Protein AF-A0A7S3HAN2-F1 (afdb_monomer_lite)

InterPro domains:
  IPR019489 Clp ATPase, C-terminal [PF10431] (2-47)

Radius of gyration: 26.81 Å; chains: 1; bounding box: 48×77×52 Å

Sequence (113 aa):
MTVTDAALDHAVKHCREPGVGARPLRRWLERHVVGALSAKVVTGELLGGRCACVDFDGQGLSVEVSGFPKTTDEDQDMESAPLQLVDSKARRITSSWTPRSECAHLPPKRLRM

Foldseek 3Di:
DAEDVQRVVVLCVVQDDPVPPCPSSVVVCCCAPVVVVVVCVVVVVDDPQWDWYWYDPPPGIDIDIHHDGDDDPDDDPDDDDPPPPPDDDDDPPPPPPDDPDDDDDDDDPDDDD

Secondary structure (DSSP, 8-state):
-EE-HHHHHHHHHHH--TTSTTHHHHHHHIIIIIHHHHHHHHTTSS-TT-EEEEEE-SSSEEEEEE---------------------------------------PPP-----

pLDDT: mean 73.24, std 17.98, range [38.03, 94.06]

Organism: NCBI:txid89044

Structure (mmCIF, N/CA/C/O backbone):
data_AF-A0A7S3HAN2-F1
#
_entry.id   AF-A0A7S3HAN2-F1
#
loop_
_atom_site.group_PDB
_atom_site.id
_atom_site.type_symbol
_atom_site.label_atom_id
_atom_site.label_alt_id
_atom_site.label_comp_id
_atom_site.label_asym_id
_atom_site.label_entity_id
_atom_site.label_seq_id
_atom_site.pdbx_PDB_ins_code
_atom_site.Cartn_x
_atom_site.Cartn_y
_atom_site.Cartn_z
_atom_site.occupancy
_atom_site.B_iso_or_equiv
_atom_site.auth_seq_id
_atom_site.auth_comp_id
_atom_site.auth_asym_id
_atom_site.auth_atom_id
_atom_site.pdbx_PDB_model_num
ATOM 1 N N . MET A 1 1 ? -1.268 -8.837 8.099 1.00 76.19 1 MET A N 1
ATOM 2 C CA . MET A 1 1 ? -1.790 -8.493 6.760 1.00 76.19 1 MET A CA 1
ATOM 3 C C . MET A 1 1 ? -1.288 -9.527 5.773 1.00 76.19 1 MET A C 1
ATOM 5 O O . MET A 1 1 ? -0.191 -10.037 5.978 1.00 76.19 1 MET A O 1
ATOM 9 N N . THR A 1 2 ? -2.061 -9.823 4.741 1.00 88.62 2 THR A N 1
ATOM 10 C CA . THR A 1 2 ? -1.675 -10.712 3.639 1.00 88.62 2 THR A CA 1
ATOM 11 C C . THR A 1 2 ? -1.613 -9.904 2.350 1.00 88.62 2 THR A C 1
ATOM 13 O O . THR A 1 2 ? -2.381 -8.962 2.175 1.00 88.62 2 THR A O 1
ATOM 16 N N . VAL A 1 3 ? -0.674 -10.231 1.468 1.00 89.94 3 VAL A N 1
ATOM 17 C CA . VAL A 1 3 ? -0.541 -9.602 0.148 1.00 89.94 3 VAL A CA 1
ATOM 18 C C . VAL A 1 3 ? -0.518 -10.729 -0.870 1.00 89.94 3 VAL A C 1
ATOM 20 O O . VAL A 1 3 ? 0.193 -11.710 -0.655 1.00 89.94 3 VAL A O 1
ATOM 23 N N . THR A 1 4 ? -1.309 -10.618 -1.931 1.00 94.06 4 THR A N 1
ATOM 24 C CA . THR A 1 4 ? -1.330 -11.622 -2.998 1.00 94.06 4 THR A CA 1
ATOM 25 C C . THR A 1 4 ? -0.120 -11.478 -3.917 1.00 94.06 4 THR A C 1
ATOM 27 O O . THR A 1 4 ? 0.433 -10.387 -4.097 1.00 94.06 4 THR A O 1
ATOM 30 N N . ASP A 1 5 ? 0.273 -12.579 -4.557 1.00 92.19 5 ASP A N 1
ATOM 31 C CA . ASP A 1 5 ? 1.373 -12.567 -5.526 1.00 92.19 5 ASP A CA 1
ATOM 32 C C . ASP A 1 5 ? 1.068 -11.649 -6.718 1.00 92.19 5 ASP A C 1
ATOM 34 O O . ASP A 1 5 ? 1.962 -10.970 -7.218 1.00 92.19 5 ASP A O 1
ATOM 38 N N . ALA A 1 6 ? -0.204 -11.538 -7.120 1.00 91.06 6 ALA A N 1
ATOM 39 C CA . ALA A 1 6 ? -0.642 -10.615 -8.167 1.00 91.06 6 ALA A CA 1
ATOM 40 C C . ALA A 1 6 ? -0.342 -9.148 -7.811 1.00 91.06 6 ALA A C 1
ATOM 42 O O . ALA A 1 6 ? 0.151 -8.386 -8.651 1.00 91.06 6 ALA A O 1
ATOM 43 N N . ALA A 1 7 ? -0.579 -8.757 -6.555 1.00 90.25 7 ALA A N 1
ATOM 44 C CA . ALA A 1 7 ? -0.260 -7.421 -6.068 1.00 90.25 7 ALA A CA 1
ATOM 45 C C . ALA A 1 7 ? 1.256 -7.172 -5.997 1.00 90.25 7 ALA A C 1
ATOM 47 O O . ALA A 1 7 ? 1.716 -6.084 -6.366 1.00 90.25 7 ALA A O 1
ATOM 48 N N . LEU A 1 8 ? 2.043 -8.173 -5.583 1.00 88.69 8 LEU A N 1
ATOM 49 C CA . LEU A 1 8 ? 3.508 -8.097 -5.610 1.00 88.69 8 LEU A CA 1
ATOM 50 C C . LEU A 1 8 ? 4.044 -7.925 -7.034 1.00 88.69 8 LEU A C 1
ATOM 52 O O . LEU A 1 8 ? 4.838 -7.016 -7.290 1.00 88.69 8 LEU A O 1
ATOM 56 N N . ASP A 1 9 ? 3.589 -8.755 -7.967 1.00 90.62 9 ASP A N 1
ATOM 57 C CA . ASP A 1 9 ? 4.006 -8.711 -9.366 1.00 90.62 9 ASP A CA 1
ATOM 58 C C . ASP A 1 9 ? 3.683 -7.365 -10.007 1.00 90.62 9 ASP A C 1
ATOM 60 O O . ASP A 1 9 ? 4.507 -6.803 -10.735 1.00 90.62 9 ASP A O 1
ATOM 64 N N . HIS A 1 10 ? 2.500 -6.820 -9.722 1.00 89.44 10 HIS A N 1
ATOM 65 C CA . HIS A 1 10 ? 2.125 -5.494 -10.189 1.00 89.44 10 HIS A CA 1
ATOM 66 C C . HIS A 1 10 ? 3.073 -4.417 -9.639 1.00 89.44 10 HIS A C 1
ATOM 68 O O . HIS A 1 10 ? 3.583 -3.596 -10.406 1.00 89.44 10 HIS A O 1
ATOM 74 N N . ALA A 1 11 ? 3.380 -4.448 -8.338 1.00 88.25 11 ALA A N 1
ATOM 75 C CA . ALA A 1 11 ? 4.294 -3.492 -7.715 1.00 88.25 11 ALA A CA 1
ATOM 76 C C . ALA A 1 11 ? 5.700 -3.545 -8.340 1.00 88.25 11 ALA A C 1
ATOM 78 O O . ALA A 1 11 ? 6.293 -2.506 -8.647 1.00 88.25 11 ALA A O 1
ATOM 79 N N . VAL A 1 12 ? 6.223 -4.752 -8.579 1.00 89.12 12 VAL A N 1
ATOM 80 C CA . VAL A 1 12 ? 7.539 -4.953 -9.201 1.00 89.12 12 VAL A CA 1
ATOM 81 C C . VAL A 1 12 ? 7.541 -4.469 -10.650 1.00 89.12 12 VAL A C 1
ATOM 83 O O . VAL A 1 12 ? 8.461 -3.749 -11.038 1.00 89.12 12 VAL A O 1
ATOM 86 N N . LYS A 1 13 ? 6.515 -4.801 -11.442 1.00 87.75 13 LYS A N 1
ATOM 87 C CA . LYS A 1 13 ? 6.396 -4.359 -12.844 1.00 87.75 13 LYS A CA 1
ATOM 88 C C . LYS A 1 13 ? 6.365 -2.836 -12.967 1.00 87.75 13 LYS A C 1
ATOM 90 O O . LYS A 1 13 ? 6.985 -2.296 -13.876 1.00 87.75 13 LYS A O 1
ATOM 95 N N . HIS A 1 14 ? 5.685 -2.148 -12.051 1.00 84.06 14 HIS A N 1
ATOM 96 C CA . HIS A 1 14 ? 5.512 -0.696 -12.123 1.00 84.06 14 HIS A CA 1
ATOM 97 C C . HIS A 1 14 ? 6.726 0.101 -11.616 1.00 84.06 14 HIS A C 1
ATOM 99 O O . HIS A 1 14 ? 6.923 1.244 -12.021 1.00 84.06 14 HIS A O 1
ATOM 105 N N . CYS A 1 15 ? 7.528 -0.469 -10.708 1.00 85.88 15 CYS A N 1
ATOM 106 C CA . CYS A 1 15 ? 8.552 0.282 -9.966 1.00 85.88 15 CYS A CA 1
ATOM 107 C C . CYS A 1 15 ? 9.999 -0.142 -10.239 1.00 85.88 15 CYS A C 1
ATOM 109 O O . CYS A 1 15 ? 10.922 0.462 -9.684 1.00 85.88 15 CYS A O 1
ATOM 111 N N . ARG A 1 16 ? 10.231 -1.193 -11.032 1.00 82.50 16 ARG A N 1
ATOM 112 C CA . ARG A 1 16 ? 11.581 -1.700 -11.294 1.00 82.50 16 ARG A CA 1
ATOM 113 C C . ARG A 1 16 ? 12.270 -0.872 -12.377 1.00 82.50 16 ARG A C 1
ATOM 115 O O . ARG A 1 16 ? 12.129 -1.154 -13.561 1.00 82.50 16 ARG A O 1
ATOM 122 N N . GLU A 1 17 ? 13.087 0.093 -11.958 1.00 82.44 17 GLU A N 1
ATOM 123 C CA . GLU A 1 17 ? 14.036 0.765 -12.851 1.00 82.44 17 GLU A CA 1
ATOM 124 C C . GLU A 1 17 ? 15.461 0.207 -12.698 1.00 82.44 17 GLU A C 1
ATOM 126 O O . GLU A 1 17 ? 15.969 0.107 -11.576 1.00 82.44 17 GLU A O 1
ATOM 131 N N . PRO A 1 18 ? 16.156 -0.111 -13.808 1.00 80.12 18 PRO A N 1
ATOM 132 C CA . PRO A 1 18 ? 17.475 -0.747 -13.773 1.00 80.12 18 PRO A CA 1
ATOM 133 C C . PRO A 1 18 ? 18.570 0.135 -13.154 1.00 80.12 18 PRO A C 1
ATOM 135 O O . PRO A 1 18 ? 19.536 -0.391 -12.609 1.00 80.12 18 PRO A O 1
ATOM 138 N N . GLY A 1 19 ? 18.422 1.463 -13.194 1.00 83.25 19 GLY A N 1
ATOM 139 C CA . GLY A 1 19 ? 19.399 2.404 -12.634 1.00 83.25 19 GLY A CA 1
ATOM 140 C C . GLY A 1 19 ? 19.148 2.805 -11.178 1.00 83.25 19 GLY A C 1
ATOM 141 O O . GLY A 1 19 ? 20.045 3.340 -10.531 1.00 83.25 19 GLY A O 1
ATOM 142 N N . VAL A 1 20 ? 17.944 2.561 -10.645 1.00 77.38 20 VAL A N 1
ATOM 143 C CA . VAL A 1 20 ? 17.486 3.171 -9.382 1.00 77.38 20 VAL A CA 1
ATOM 144 C C . VAL A 1 20 ? 17.075 2.140 -8.327 1.00 77.38 20 VA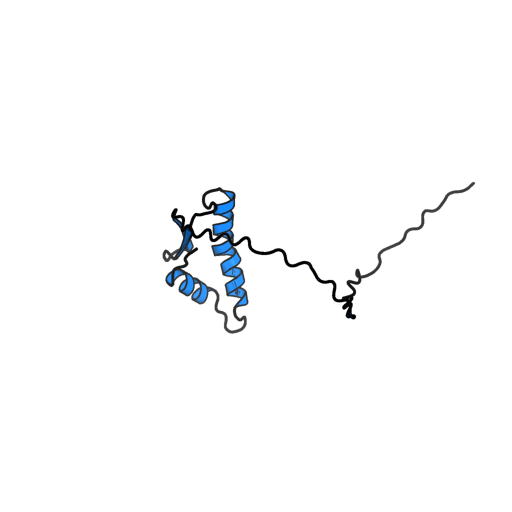L A C 1
ATOM 146 O O . VAL A 1 20 ? 16.340 2.465 -7.403 1.00 77.38 20 VAL A O 1
ATOM 149 N N . GLY A 1 21 ? 17.577 0.905 -8.396 1.00 84.56 21 GLY A N 1
ATOM 150 C CA . GLY A 1 21 ? 17.391 -0.122 -7.358 1.00 84.56 21 GLY A CA 1
ATOM 151 C C . GLY A 1 21 ? 15.951 -0.248 -6.821 1.00 84.56 21 GL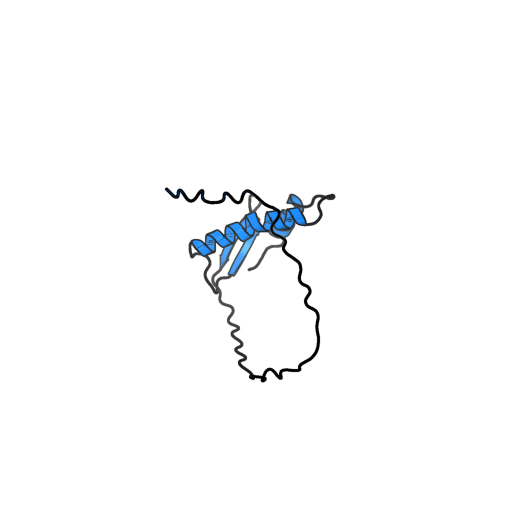Y A C 1
ATOM 152 O O . GLY A 1 21 ? 14.975 -0.043 -7.534 1.00 84.56 21 GLY A O 1
ATOM 153 N N . ALA A 1 22 ? 15.801 -0.570 -5.532 1.00 87.62 22 ALA A N 1
ATOM 154 C CA . ALA A 1 22 ? 14.488 -0.761 -4.897 1.00 87.62 22 ALA A CA 1
ATOM 155 C C . ALA A 1 22 ? 13.882 0.518 -4.276 1.00 87.62 22 ALA A C 1
ATOM 157 O O . ALA A 1 22 ? 12.829 0.460 -3.636 1.00 87.62 22 ALA A O 1
ATOM 158 N N . ARG A 1 23 ? 14.523 1.689 -4.422 1.00 90.38 23 ARG A N 1
ATOM 159 C CA . ARG A 1 23 ? 14.016 2.934 -3.808 1.00 90.38 23 ARG A CA 1
ATOM 160 C C . ARG A 1 23 ? 12.633 3.339 -4.340 1.00 90.38 23 ARG A C 1
ATOM 162 O O . ARG A 1 23 ? 11.786 3.685 -3.511 1.00 90.38 23 ARG A O 1
ATOM 169 N N . PRO A 1 24 ? 12.364 3.279 -5.662 1.00 90.81 24 PRO A N 1
ATOM 170 C CA . PRO A 1 24 ? 11.034 3.563 -6.193 1.00 90.81 24 PRO A CA 1
ATOM 171 C C . PRO A 1 24 ? 9.972 2.605 -5.645 1.00 90.81 24 PRO A C 1
ATOM 173 O O . PRO A 1 24 ? 8.899 3.059 -5.256 1.00 90.81 24 PRO A O 1
ATOM 176 N N . LEU A 1 25 ? 10.305 1.314 -5.517 1.00 90.44 25 LEU A N 1
ATOM 177 C CA . LEU A 1 25 ? 9.403 0.289 -4.985 1.00 90.44 25 LEU A CA 1
ATOM 178 C C . LEU A 1 25 ? 8.945 0.621 -3.561 1.00 90.44 25 LEU A C 1
ATOM 180 O O . LEU A 1 25 ? 7.747 0.631 -3.284 1.00 90.44 25 LEU A O 1
ATOM 184 N N . ARG A 1 26 ? 9.886 0.969 -2.674 1.00 89.62 26 ARG A N 1
ATOM 185 C CA . ARG A 1 26 ? 9.557 1.377 -1.302 1.00 89.62 26 ARG A CA 1
ATOM 186 C C . ARG A 1 26 ? 8.611 2.580 -1.285 1.00 89.62 26 ARG A C 1
ATOM 188 O O . ARG A 1 26 ? 7.592 2.550 -0.604 1.00 89.62 26 ARG A O 1
ATOM 195 N N . ARG A 1 27 ? 8.929 3.625 -2.056 1.00 92.06 27 ARG A N 1
ATOM 196 C CA . ARG A 1 27 ? 8.126 4.858 -2.107 1.00 92.06 27 ARG A CA 1
ATOM 197 C C . ARG A 1 27 ? 6.720 4.603 -2.649 1.00 92.06 27 ARG A C 1
ATOM 199 O O . ARG A 1 27 ? 5.763 5.231 -2.207 1.00 92.06 27 ARG A O 1
ATOM 206 N N . TRP A 1 28 ? 6.593 3.704 -3.619 1.00 91.81 28 TRP A N 1
ATOM 207 C CA . TRP A 1 28 ? 5.302 3.326 -4.177 1.00 91.81 28 TRP A CA 1
ATOM 208 C C . TRP A 1 28 ? 4.453 2.559 -3.162 1.00 91.81 28 TRP A C 1
ATOM 210 O O . TRP A 1 28 ? 3.284 2.905 -2.989 1.00 91.81 28 TRP A O 1
ATOM 220 N N . LEU A 1 29 ? 5.052 1.602 -2.445 1.00 90.50 29 LEU A N 1
ATOM 221 C CA . LEU A 1 29 ? 4.384 0.828 -1.398 1.00 90.50 29 LEU A CA 1
ATOM 222 C C . LEU A 1 29 ? 3.896 1.725 -0.250 1.00 90.50 29 LEU A C 1
ATOM 224 O O . LEU A 1 29 ? 2.753 1.604 0.186 1.00 90.50 29 LEU A O 1
ATOM 228 N N . GLU A 1 30 ? 4.733 2.663 0.200 1.00 92.06 30 GLU A N 1
ATOM 229 C CA . GLU A 1 30 ? 4.375 3.639 1.237 1.00 92.06 30 GLU A CA 1
ATOM 230 C C . GLU A 1 30 ? 3.153 4.481 0.831 1.00 92.06 30 GLU A C 1
ATOM 232 O O . GLU A 1 30 ? 2.251 4.711 1.632 1.00 92.06 30 GLU A O 1
ATOM 237 N N . ARG A 1 31 ? 3.071 4.914 -0.430 1.00 92.19 31 ARG A N 1
ATOM 238 C CA . ARG A 1 31 ? 1.938 5.730 -0.891 1.00 92.19 31 ARG A CA 1
ATOM 239 C C . ARG A 1 31 ? 0.661 4.926 -1.105 1.00 92.19 31 ARG A C 1
ATOM 241 O O . ARG A 1 31 ? -0.396 5.362 -0.666 1.00 92.19 31 ARG A O 1
ATOM 248 N N . HIS A 1 32 ? 0.749 3.799 -1.806 1.00 90.12 32 HIS A N 1
ATOM 249 C CA . HIS A 1 32 ? -0.442 3.085 -2.269 1.00 90.12 32 HIS A CA 1
ATOM 250 C C . HIS A 1 32 ? -0.957 2.093 -1.234 1.00 90.12 32 HIS A C 1
ATOM 252 O O . HIS A 1 32 ? -2.158 2.025 -1.008 1.00 90.12 32 HIS A O 1
ATOM 258 N N . VAL A 1 33 ? -0.065 1.351 -0.576 1.00 90.19 33 VAL A N 1
ATOM 259 C CA . VAL A 1 33 ? -0.468 0.324 0.390 1.00 90.19 33 VAL A CA 1
ATOM 260 C C . VAL A 1 33 ? -0.557 0.921 1.787 1.00 90.19 33 VAL A C 1
ATOM 262 O O . VAL A 1 33 ? -1.622 0.891 2.401 1.00 90.19 33 VAL A O 1
ATOM 265 N N . VAL A 1 34 ? 0.525 1.528 2.283 1.00 91.94 34 VAL A N 1
ATOM 266 C CA . VAL A 1 34 ? 0.530 2.100 3.642 1.00 91.94 34 VAL A CA 1
ATOM 267 C C . VAL A 1 34 ? -0.429 3.288 3.736 1.00 91.94 34 VAL A C 1
ATOM 269 O O . VAL A 1 34 ? -1.157 3.395 4.720 1.00 91.94 34 VAL A O 1
ATOM 272 N N . GLY A 1 35 ? -0.502 4.137 2.707 1.00 93.31 35 GLY A N 1
ATOM 273 C CA . GLY A 1 35 ? -1.487 5.220 2.634 1.00 93.31 35 GLY A CA 1
ATOM 274 C C . GLY A 1 35 ? -2.937 4.727 2.706 1.00 93.31 35 GLY A C 1
ATOM 275 O O . GLY A 1 35 ? -3.702 5.217 3.539 1.00 93.31 35 GLY A O 1
ATOM 276 N N . ALA A 1 36 ? -3.305 3.716 1.908 1.00 90.56 36 ALA A N 1
ATOM 277 C CA . ALA A 1 36 ? -4.655 3.146 1.929 1.00 90.56 36 ALA A CA 1
ATOM 278 C C . ALA A 1 36 ? -4.994 2.507 3.284 1.00 90.56 36 ALA A C 1
ATOM 280 O O . ALA A 1 36 ? -6.069 2.742 3.833 1.00 90.56 36 ALA A O 1
ATOM 281 N N . LEU A 1 37 ? -4.059 1.751 3.866 1.00 90.88 37 LEU A N 1
ATOM 282 C CA . LEU A 1 37 ? -4.232 1.166 5.197 1.00 90.88 37 LEU A CA 1
ATOM 283 C C . LEU A 1 37 ? -4.369 2.243 6.278 1.00 90.88 37 LEU A C 1
ATOM 285 O O . LEU A 1 37 ? -5.226 2.124 7.148 1.00 90.88 37 LEU A O 1
ATOM 289 N N . SER A 1 38 ? -3.580 3.316 6.204 1.00 92.38 38 SER A N 1
ATOM 290 C CA . SER A 1 38 ? -3.635 4.409 7.181 1.00 92.38 38 SER A CA 1
ATOM 291 C C . SER A 1 38 ? -4.995 5.102 7.161 1.00 92.38 38 SER A C 1
ATOM 293 O O . SER A 1 38 ? -5.567 5.356 8.218 1.00 92.38 38 SER A O 1
ATOM 295 N N . ALA A 1 39 ? -5.560 5.338 5.973 1.00 91.19 39 ALA A N 1
ATOM 296 C CA . ALA A 1 39 ? -6.912 5.875 5.842 1.00 91.19 39 ALA A CA 1
ATOM 297 C C . ALA A 1 39 ? -7.966 4.951 6.486 1.00 91.19 39 ALA A C 1
ATOM 299 O O . ALA A 1 39 ? -8.856 5.429 7.190 1.00 91.19 39 ALA A O 1
ATOM 300 N N . LYS A 1 40 ? -7.837 3.627 6.319 1.00 89.38 40 LYS A N 1
ATOM 301 C CA . LYS A 1 40 ? -8.730 2.634 6.948 1.00 89.38 40 LYS A CA 1
ATOM 302 C C . LYS A 1 40 ? -8.601 2.566 8.470 1.00 89.38 40 LYS A C 1
ATOM 304 O O . LYS A 1 40 ? -9.582 2.305 9.160 1.00 89.38 40 LYS A O 1
ATOM 309 N N . VAL A 1 41 ? -7.410 2.819 9.007 1.00 90.44 41 VAL A N 1
ATOM 310 C CA . VAL A 1 41 ? -7.206 2.931 10.460 1.00 90.44 41 VAL A CA 1
ATOM 311 C C . VAL A 1 41 ? -7.869 4.199 10.996 1.00 90.44 41 VAL A C 1
ATOM 313 O O . VAL A 1 41 ? -8.601 4.136 11.977 1.00 90.44 41 VAL A O 1
ATOM 316 N N . VAL A 1 42 ? -7.664 5.342 10.334 1.00 91.56 42 VAL A N 1
ATOM 317 C CA . VAL A 1 42 ? -8.231 6.634 10.764 1.00 91.56 42 VAL A CA 1
ATOM 318 C C . VAL A 1 42 ? -9.761 6.633 10.712 1.00 91.56 42 VAL A C 1
ATOM 320 O O . VAL A 1 42 ? -10.406 7.210 11.581 1.00 91.56 42 VAL A O 1
ATOM 323 N N . THR A 1 43 ? -10.348 5.962 9.722 1.00 90.94 43 THR A N 1
ATOM 324 C CA . THR A 1 43 ? -11.808 5.798 9.594 1.00 90.94 43 THR A CA 1
ATOM 325 C C . THR A 1 43 ? -12.396 4.766 10.562 1.00 90.94 43 THR A C 1
ATOM 327 O O . THR A 1 43 ? -13.610 4.721 10.732 1.00 90.94 43 THR A O 1
ATOM 330 N N . GLY A 1 44 ? -11.562 3.949 11.215 1.00 87.06 44 GLY A N 1
ATOM 331 C CA . GLY A 1 44 ? -11.999 2.895 12.134 1.00 87.06 44 GLY A CA 1
ATOM 332 C C . GLY A 1 44 ? -12.450 1.597 11.455 1.00 87.06 44 GLY A C 1
ATOM 333 O O . GLY A 1 44 ? -12.934 0.690 12.131 1.00 87.06 44 GLY A O 1
ATOM 334 N N . GLU A 1 45 ? -12.279 1.458 10.137 1.00 84.38 45 GLU A N 1
ATOM 335 C CA . GLU A 1 45 ? -12.538 0.200 9.423 1.00 84.38 45 GLU A CA 1
ATOM 336 C C . GLU A 1 45 ? -11.518 -0.887 9.797 1.00 84.38 45 GLU A C 1
ATOM 338 O O . GLU A 1 45 ? -11.863 -2.067 9.941 1.00 84.38 45 GLU A O 1
ATOM 343 N N . LEU A 1 46 ? -10.257 -0.482 9.972 1.00 86.00 46 LEU A N 1
ATOM 344 C CA . LEU A 1 46 ? -9.146 -1.350 10.344 1.00 86.00 46 LEU A CA 1
ATOM 345 C C . LEU A 1 46 ? -8.749 -1.096 11.802 1.00 86.00 46 LEU A C 1
ATOM 347 O O . LEU A 1 46 ? -7.980 -0.190 12.111 1.00 86.00 46 LEU A O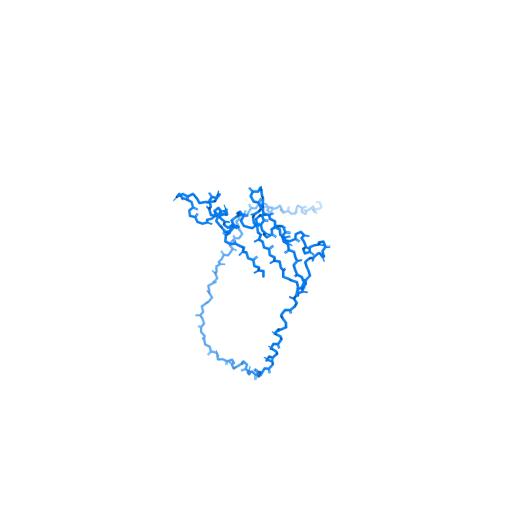 1
ATOM 351 N N . LEU A 1 47 ? -9.294 -1.922 12.694 1.00 84.12 47 LEU A N 1
ATOM 352 C CA . LEU A 1 47 ? -9.028 -1.910 14.133 1.00 84.12 47 LEU A CA 1
ATOM 353 C C . LEU A 1 47 ? -8.056 -3.033 14.522 1.00 84.12 47 LEU A C 1
ATOM 355 O O . LEU A 1 47 ? -7.855 -3.988 13.765 1.00 84.12 47 LEU A O 1
ATOM 359 N N . GLY A 1 48 ? -7.484 -2.934 15.724 1.00 82.50 48 GLY A N 1
ATOM 360 C CA . GLY A 1 48 ? -6.662 -3.997 16.305 1.00 82.50 48 GLY A CA 1
ATOM 361 C C . GLY A 1 48 ? -7.390 -5.346 16.276 1.00 82.50 48 GLY A C 1
ATOM 362 O O . GLY A 1 48 ? -8.574 -5.425 16.596 1.00 82.50 48 GLY A O 1
ATOM 363 N N . GLY A 1 49 ? -6.698 -6.394 15.828 1.00 81.38 49 GLY A N 1
ATOM 364 C CA . GLY A 1 49 ? -7.261 -7.742 15.682 1.00 81.38 49 GLY A CA 1
ATOM 365 C C . GLY A 1 49 ? -7.926 -8.044 14.331 1.00 81.38 49 GLY A C 1
ATOM 366 O O . GLY A 1 49 ? -8.323 -9.184 14.101 1.00 81.38 49 GLY A O 1
ATOM 367 N N . ARG A 1 50 ? -8.026 -7.074 13.410 1.00 83.31 50 ARG A N 1
ATOM 368 C CA . ARG A 1 50 ? -8.491 -7.313 12.030 1.00 83.31 50 ARG A CA 1
ATOM 369 C C . ARG A 1 50 ? -7.324 -7.563 11.077 1.00 83.31 50 ARG A C 1
ATOM 371 O O . ARG A 1 50 ? -6.252 -6.972 11.208 1.00 83.31 50 ARG A O 1
ATOM 378 N N . CYS A 1 51 ? -7.544 -8.414 10.078 1.00 86.06 51 CYS A N 1
ATOM 379 C CA . CYS A 1 51 ? -6.549 -8.743 9.064 1.00 86.06 51 CYS A CA 1
ATOM 380 C C . CYS A 1 51 ? -6.892 -8.067 7.733 1.00 86.06 51 CYS A C 1
ATOM 382 O O . CYS A 1 51 ? -7.912 -8.369 7.120 1.00 86.06 51 CYS A O 1
ATOM 384 N N . ALA A 1 52 ? -6.015 -7.185 7.254 1.00 88.88 52 ALA A N 1
ATOM 385 C CA . ALA A 1 52 ? -6.110 -6.645 5.899 1.00 88.88 52 ALA A CA 1
ATOM 386 C C . ALA A 1 52 ? -5.468 -7.599 4.875 1.00 88.88 52 ALA A C 1
ATOM 388 O O . ALA A 1 52 ? -4.350 -8.076 5.105 1.00 88.88 52 ALA A O 1
ATOM 389 N N . CYS A 1 53 ? -6.161 -7.837 3.764 1.00 90.06 53 CYS A N 1
ATOM 390 C CA . CYS A 1 53 ? -5.666 -8.490 2.561 1.00 90.06 53 CYS A CA 1
ATOM 391 C C . CYS A 1 53 ? -5.511 -7.439 1.457 1.00 90.06 53 CYS A C 1
ATOM 393 O O . CYS A 1 53 ? -6.416 -6.637 1.233 1.00 90.06 53 CYS A O 1
ATOM 395 N N . VAL A 1 54 ? -4.353 -7.415 0.806 1.00 91.69 54 VAL A N 1
ATOM 396 C CA . VAL A 1 54 ? -4.061 -6.512 -0.307 1.00 91.69 54 VAL A CA 1
ATOM 397 C C . VAL A 1 54 ? -3.988 -7.339 -1.581 1.00 91.69 54 VAL A C 1
ATOM 399 O O . VAL A 1 54 ? -3.132 -8.221 -1.682 1.00 91.69 54 VAL A O 1
ATOM 402 N N . ASP A 1 55 ? -4.864 -7.032 -2.534 1.00 92.81 55 ASP A N 1
ATOM 403 C CA . ASP A 1 55 ? -4.942 -7.704 -3.829 1.00 92.81 55 ASP A CA 1
ATOM 404 C C . ASP A 1 55 ? -4.903 -6.701 -4.992 1.00 92.81 55 ASP A C 1
ATOM 406 O O . ASP A 1 55 ? -4.959 -5.481 -4.801 1.00 92.81 55 ASP A O 1
ATOM 410 N N . PHE A 1 56 ? -4.749 -7.213 -6.208 1.00 91.50 56 PHE A N 1
ATOM 411 C CA . PHE A 1 56 ? -4.728 -6.434 -7.433 1.00 91.50 56 PHE A CA 1
ATOM 412 C C . PHE A 1 56 ? -5.815 -6.909 -8.399 1.00 91.50 56 PHE A C 1
ATOM 414 O O . PHE A 1 56 ? -5.659 -7.920 -9.079 1.00 91.50 56 PHE A O 1
ATOM 421 N N . ASP A 1 57 ? -6.867 -6.100 -8.539 1.00 85.38 57 ASP A N 1
ATOM 422 C CA . ASP A 1 57 ? -8.043 -6.397 -9.372 1.00 85.38 57 ASP A CA 1
ATOM 423 C C . ASP A 1 57 ? -7.833 -6.040 -10.860 1.00 85.38 57 ASP A C 1
ATOM 425 O O . ASP A 1 57 ? -8.777 -5.775 -11.603 1.00 85.38 57 ASP A O 1
ATOM 429 N N . GLY A 1 58 ? -6.584 -5.938 -11.325 1.00 78.38 58 GLY A N 1
ATOM 430 C CA . GLY A 1 58 ? -6.254 -5.589 -12.715 1.00 78.38 58 GLY A CA 1
ATOM 431 C C . GLY A 1 58 ? -6.300 -4.090 -13.038 1.00 78.38 58 GLY A C 1
ATOM 432 O O . GLY A 1 58 ? -5.551 -3.632 -13.900 1.00 78.38 58 GLY A O 1
ATOM 433 N N . GLN A 1 59 ? -7.127 -3.313 -12.334 1.00 78.44 59 GLN A N 1
ATOM 434 C CA . GLN A 1 59 ? -7.257 -1.861 -12.528 1.00 78.44 59 GLN A CA 1
ATOM 435 C C . GLN A 1 59 ? -6.589 -1.041 -11.410 1.00 78.44 59 GLN A C 1
ATOM 437 O O . GLN A 1 59 ? -6.181 0.100 -11.629 1.00 78.44 59 GLN A O 1
ATOM 442 N N . GLY A 1 60 ? -6.448 -1.616 -10.215 1.00 82.94 60 GLY A N 1
ATOM 443 C CA . GLY A 1 60 ? -5.880 -0.945 -9.051 1.00 82.94 60 GLY A CA 1
ATOM 444 C C . GLY A 1 60 ? -5.648 -1.899 -7.882 1.00 82.94 60 GLY A C 1
ATOM 445 O O . GLY A 1 60 ? -6.040 -3.063 -7.925 1.00 82.94 60 GLY A O 1
ATOM 446 N N . LEU A 1 61 ? -4.978 -1.393 -6.845 1.00 87.75 61 LEU A N 1
ATOM 447 C CA . LEU A 1 61 ? -4.822 -2.097 -5.573 1.00 87.75 61 LEU A CA 1
ATOM 448 C C . LEU A 1 61 ? -6.132 -2.036 -4.788 1.00 87.75 61 LEU A C 1
ATOM 450 O O . LEU A 1 61 ? -6.611 -0.942 -4.482 1.00 87.75 61 LEU A O 1
ATOM 454 N N . SER A 1 62 ? -6.653 -3.199 -4.420 1.00 89.69 62 SER A N 1
ATOM 455 C CA . SER A 1 62 ? -7.792 -3.335 -3.521 1.00 89.69 62 SER A CA 1
ATOM 456 C C . SER A 1 62 ? -7.316 -3.787 -2.144 1.00 89.69 62 SER A C 1
ATOM 458 O O . SER A 1 62 ? -6.382 -4.581 -2.012 1.00 89.69 62 SER A O 1
ATOM 460 N N . VAL A 1 63 ? -7.920 -3.226 -1.098 1.00 89.50 63 VAL A N 1
ATOM 461 C CA . VAL A 1 63 ? -7.599 -3.563 0.292 1.00 89.50 63 VAL A CA 1
ATOM 462 C C .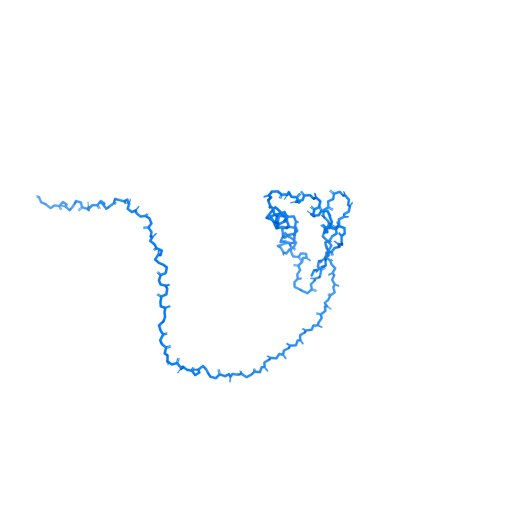 VAL A 1 63 ? -8.869 -4.025 0.975 1.00 89.50 63 VAL A C 1
ATOM 464 O O . VAL A 1 63 ? -9.724 -3.212 1.336 1.00 89.50 63 VAL A O 1
ATOM 467 N N . GLU A 1 64 ? -8.967 -5.322 1.211 1.00 89.19 64 GLU A N 1
ATOM 468 C CA . GLU A 1 64 ? -10.087 -5.926 1.916 1.00 89.19 64 GLU A CA 1
ATOM 469 C C . GLU A 1 64 ? -9.730 -6.152 3.379 1.00 89.19 64 GLU A C 1
ATOM 471 O O . GLU A 1 64 ? -8.638 -6.607 3.716 1.00 89.19 64 GLU A O 1
ATOM 476 N N . VAL A 1 65 ? -10.648 -5.818 4.282 1.00 87.88 65 VAL A N 1
ATOM 477 C CA . VAL A 1 65 ? -10.459 -6.052 5.714 1.00 87.88 65 VAL A CA 1
ATOM 478 C C . VAL A 1 65 ? -11.309 -7.249 6.105 1.00 87.88 65 VAL A C 1
ATOM 480 O O . VAL A 1 65 ? -12.533 -7.172 6.121 1.00 87.88 65 VAL A O 1
ATOM 483 N N . SER A 1 66 ? -10.649 -8.354 6.436 1.00 82.06 66 SER A N 1
ATOM 484 C CA . SER A 1 66 ? -11.284 -9.556 6.969 1.00 82.06 66 SER A CA 1
ATOM 485 C C . SER A 1 66 ? -11.185 -9.560 8.495 1.00 82.06 66 SER A C 1
ATOM 487 O O . SER A 1 66 ? -10.142 -9.260 9.088 1.00 82.06 66 SER A O 1
ATOM 489 N N . GLY A 1 67 ? -12.298 -9.852 9.161 1.00 66.31 67 GLY A N 1
ATOM 490 C CA . GLY A 1 67 ? -12.348 -9.942 10.614 1.00 66.31 67 GLY A CA 1
ATOM 491 C C . GLY A 1 67 ? -12.135 -11.376 11.062 1.00 66.31 67 GLY A C 1
ATOM 492 O O . GLY A 1 67 ? -13.115 -12.098 11.151 1.00 66.31 67 GLY A O 1
ATOM 493 N N . PHE A 1 68 ? -10.901 -11.775 11.377 1.00 56.03 68 PHE A N 1
ATOM 494 C CA . PHE A 1 68 ? -10.668 -12.972 12.189 1.00 56.03 68 PHE A CA 1
ATOM 495 C C . PHE A 1 68 ? -9.473 -12.773 13.130 1.00 56.03 68 PHE A C 1
ATOM 497 O O . PHE A 1 68 ? -8.350 -12.575 12.650 1.00 56.03 68 PHE A O 1
ATOM 504 N N . PRO A 1 69 ? -9.695 -12.828 14.456 1.00 53.91 69 PRO A N 1
ATOM 505 C CA . PRO A 1 69 ? -8.621 -12.801 15.431 1.00 53.91 69 PRO A CA 1
ATOM 506 C C . PRO A 1 69 ? -7.885 -14.144 15.403 1.00 53.91 69 PRO A C 1
ATOM 508 O O . PRO A 1 69 ? -8.487 -15.196 15.609 1.00 53.91 69 PRO A O 1
ATOM 511 N N . LYS A 1 70 ? -6.569 -14.122 15.182 1.00 47.12 70 LYS A N 1
ATOM 512 C CA . LYS A 1 70 ? -5.702 -15.190 15.686 1.00 47.12 70 LYS A CA 1
ATOM 513 C C . LYS A 1 70 ? -5.207 -14.739 17.050 1.00 47.12 70 LYS A C 1
ATOM 515 O O . LYS A 1 70 ? -4.287 -13.936 17.141 1.00 47.12 70 LYS A O 1
ATOM 520 N N . THR A 1 71 ? -5.876 -15.219 18.088 1.00 50.69 71 THR A N 1
ATOM 521 C CA . THR A 1 71 ? -5.359 -15.249 19.454 1.00 50.69 71 THR A CA 1
ATOM 522 C C . THR A 1 71 ? -4.042 -16.017 19.456 1.00 50.69 71 THR A C 1
ATOM 524 O O . THR A 1 71 ? -4.013 -17.212 19.155 1.00 50.69 71 THR A O 1
ATOM 527 N N . THR A 1 72 ? -2.950 -15.341 19.776 1.00 51.19 72 THR A N 1
ATOM 528 C CA . THR A 1 72 ? -1.816 -15.960 20.466 1.00 51.19 72 THR A CA 1
ATOM 529 C C . THR A 1 72 ? -1.241 -14.883 21.372 1.00 51.19 72 THR A C 1
ATOM 531 O 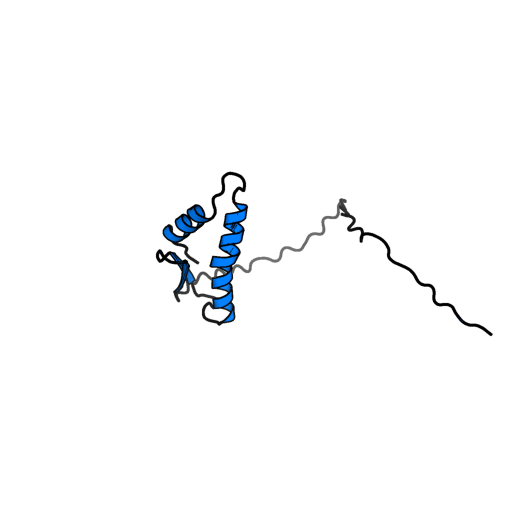O . THR A 1 72 ? -0.225 -14.262 21.075 1.00 51.19 72 THR A O 1
ATOM 534 N N . ASP A 1 73 ? -1.998 -14.605 22.429 1.00 59.72 73 ASP A N 1
ATOM 535 C CA . ASP A 1 73 ? -1.478 -14.033 23.658 1.00 59.72 73 ASP A CA 1
ATOM 536 C C . ASP A 1 73 ? -0.596 -15.125 24.286 1.00 59.72 73 ASP A C 1
ATOM 538 O O . ASP A 1 73 ? -1.102 -16.099 24.838 1.00 59.72 73 ASP A O 1
ATOM 542 N N . GLU A 1 74 ? 0.720 -15.028 24.109 1.00 56.53 74 GLU A N 1
ATOM 543 C CA . GLU A 1 74 ? 1.655 -15.644 25.049 1.00 56.53 74 GLU A CA 1
ATOM 544 C C . GLU A 1 74 ? 2.230 -14.508 25.887 1.00 56.53 74 GLU A C 1
ATOM 546 O O . GLU A 1 74 ? 3.200 -13.844 25.513 1.00 56.53 74 GLU A O 1
ATOM 551 N N . ASP A 1 75 ? 1.566 -14.277 27.016 1.00 59.97 75 ASP A N 1
ATOM 552 C CA . ASP A 1 75 ? 2.151 -13.647 28.184 1.00 59.97 75 ASP A CA 1
ATOM 553 C C . ASP A 1 75 ? 3.357 -14.492 28.631 1.00 59.97 75 ASP A C 1
ATOM 555 O O . ASP A 1 75 ? 3.209 -15.632 29.074 1.00 59.97 75 ASP A O 1
ATOM 559 N N . GLN A 1 76 ? 4.563 -13.936 28.541 1.00 52.44 76 GLN A N 1
ATOM 560 C CA . GLN A 1 76 ? 5.647 -14.308 29.447 1.00 52.44 76 GLN A CA 1
ATOM 561 C C . GLN A 1 76 ? 6.161 -13.044 30.124 1.00 52.44 76 GLN A C 1
ATOM 563 O O . GLN A 1 76 ? 7.177 -12.461 29.746 1.00 52.44 76 GLN A O 1
ATOM 568 N N . ASP A 1 77 ? 5.446 -12.657 31.176 1.00 56.12 77 ASP A N 1
ATOM 569 C CA . ASP A 1 77 ? 6.102 -12.139 32.365 1.00 56.12 77 ASP A CA 1
ATOM 570 C C . ASP A 1 77 ? 7.073 -13.222 32.865 1.00 56.12 77 ASP A C 1
ATOM 572 O O . ASP A 1 77 ? 6.644 -14.239 33.409 1.00 56.12 77 ASP A O 1
ATOM 576 N N . MET A 1 78 ? 8.384 -13.038 32.693 1.00 54.44 78 MET A N 1
ATOM 577 C CA . MET A 1 78 ? 9.339 -13.671 33.602 1.00 54.44 78 MET A CA 1
ATOM 578 C C . MET A 1 78 ? 10.634 -12.869 33.744 1.00 54.44 78 MET A C 1
ATOM 580 O O . MET A 1 78 ? 11.415 -12.693 32.812 1.00 54.44 78 MET A O 1
ATOM 584 N N . GLU A 1 79 ? 10.846 -12.502 35.002 1.00 56.69 79 GLU A N 1
ATOM 585 C CA . GLU A 1 79 ? 12.106 -12.243 35.681 1.00 56.69 79 GLU A CA 1
ATOM 586 C C . GLU A 1 79 ? 12.796 -10.891 35.473 1.00 56.69 79 GLU A C 1
ATOM 588 O O . GLU A 1 79 ? 13.603 -10.643 34.576 1.00 56.69 79 GLU A O 1
ATOM 593 N N . SER A 1 80 ? 12.546 -10.039 36.466 1.00 57.28 80 SER A N 1
ATOM 594 C CA . SER A 1 80 ? 13.439 -8.969 36.888 1.00 57.28 80 SER A CA 1
ATOM 595 C C . SER A 1 80 ? 14.870 -9.490 37.067 1.00 57.28 80 SER A C 1
ATOM 597 O O . SER A 1 80 ? 15.172 -10.155 38.053 1.00 57.28 80 SER A O 1
ATOM 599 N N . ALA A 1 81 ? 15.784 -9.120 36.173 1.00 59.50 81 ALA A N 1
ATOM 600 C CA . ALA A 1 81 ? 17.214 -9.174 36.462 1.00 59.50 81 ALA A CA 1
ATOM 601 C C . ALA A 1 81 ? 17.676 -7.773 36.907 1.00 59.50 81 ALA A C 1
ATOM 603 O O . ALA A 1 81 ? 17.476 -6.808 36.161 1.00 59.50 81 ALA A O 1
ATOM 604 N N . PRO A 1 82 ? 18.279 -7.602 38.101 1.00 45.84 82 PRO A N 1
ATOM 605 C CA . PRO A 1 82 ? 18.811 -6.309 38.501 1.00 45.84 82 PRO A CA 1
ATOM 606 C C . PRO A 1 82 ? 19.922 -5.904 37.531 1.00 45.84 82 PRO A C 1
ATOM 608 O O . PRO A 1 82 ? 20.841 -6.682 37.268 1.00 45.84 82 PRO A O 1
ATOM 611 N N . LEU A 1 83 ? 19.847 -4.670 37.024 1.00 47.25 83 LEU A N 1
ATOM 612 C CA . LEU A 1 83 ? 20.929 -4.031 36.283 1.00 47.25 83 LEU A CA 1
ATOM 613 C C . LEU A 1 83 ? 22.155 -3.945 37.200 1.00 47.25 83 LEU A C 1
ATOM 615 O O . LEU A 1 83 ? 22.318 -3.000 37.970 1.00 47.25 83 LEU A O 1
ATOM 619 N N . GLN A 1 84 ? 23.013 -4.960 37.137 1.00 49.38 84 GLN A N 1
ATOM 620 C CA . GLN A 1 84 ? 24.357 -4.894 37.681 1.00 49.38 84 GLN A CA 1
ATOM 621 C C . GLN A 1 84 ? 25.099 -3.825 36.880 1.00 49.38 84 GLN A C 1
ATOM 623 O O . GLN A 1 84 ? 25.479 -4.021 35.725 1.00 49.38 84 GLN A O 1
ATOM 628 N N . LEU A 1 85 ? 25.246 -2.664 37.515 1.00 54.97 85 LEU A N 1
ATOM 629 C CA . LEU A 1 85 ? 26.135 -1.589 37.118 1.00 54.97 85 LEU A CA 1
ATOM 630 C C . LEU A 1 85 ? 27.564 -2.140 37.086 1.00 54.97 85 LEU A C 1
ATOM 632 O O . LEU A 1 85 ? 28.265 -2.142 38.095 1.00 54.97 85 LEU A O 1
ATOM 636 N N . VAL A 1 86 ? 27.991 -2.623 35.922 1.00 55.25 86 VAL A N 1
ATOM 637 C CA . VAL A 1 86 ? 29.406 -2.850 35.647 1.00 55.25 86 VAL A CA 1
ATOM 638 C C . VAL A 1 86 ? 29.965 -1.573 35.045 1.00 55.25 86 VAL A C 1
ATOM 640 O O . VAL A 1 86 ? 29.808 -1.248 33.869 1.00 55.25 86 VAL A O 1
ATOM 643 N N . ASP A 1 87 ? 30.563 -0.796 35.937 1.00 53.94 87 ASP A N 1
ATOM 644 C CA . ASP A 1 87 ? 31.433 0.315 35.612 1.00 53.94 87 ASP A CA 1
ATOM 645 C C . ASP A 1 87 ? 32.529 -0.180 34.662 1.00 53.94 87 ASP A C 1
ATOM 647 O O . ASP A 1 87 ? 33.230 -1.137 34.996 1.00 53.94 87 ASP A O 1
ATOM 651 N N . SER A 1 88 ? 32.659 0.431 33.478 1.00 51.91 88 SER A N 1
ATOM 652 C CA . SER A 1 88 ? 33.948 0.714 32.829 1.00 51.91 88 SER A CA 1
ATOM 653 C C . SER A 1 88 ? 33.790 1.190 31.378 1.00 51.91 88 SER A C 1
ATOM 655 O O . SER A 1 88 ? 33.550 0.420 30.455 1.00 51.91 88 SER A O 1
ATOM 657 N N . LYS A 1 89 ? 34.154 2.464 31.190 1.00 45.84 89 LYS A N 1
ATOM 658 C CA . LYS A 1 89 ? 35.040 2.933 30.107 1.00 45.84 89 LYS A CA 1
ATOM 659 C C . LYS A 1 89 ? 34.425 3.222 28.724 1.00 45.84 89 LYS A C 1
ATOM 661 O O . LYS A 1 89 ? 34.478 2.442 27.787 1.00 45.84 89 LYS A O 1
ATOM 666 N N . ALA A 1 90 ? 34.034 4.491 28.590 1.00 52.56 90 ALA A N 1
ATOM 667 C CA . ALA A 1 90 ?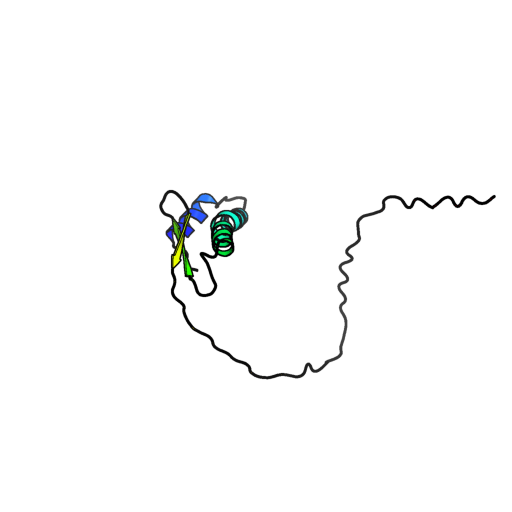 34.429 5.392 27.503 1.00 52.56 90 ALA A CA 1
ATOM 668 C C . ALA A 1 90 ? 34.202 4.951 26.042 1.00 52.56 90 ALA A C 1
ATOM 670 O O . ALA A 1 90 ? 35.048 4.307 25.430 1.00 52.56 90 ALA A O 1
ATOM 671 N N . ARG A 1 91 ? 33.195 5.569 25.409 1.00 50.84 91 ARG A N 1
ATOM 672 C CA . ARG A 1 91 ? 33.374 6.286 24.131 1.00 50.84 91 ARG A CA 1
ATOM 673 C C . ARG A 1 91 ? 32.181 7.204 23.866 1.00 50.84 91 ARG A C 1
ATOM 675 O O . ARG A 1 91 ? 31.183 6.820 23.270 1.00 50.84 91 ARG A O 1
ATOM 682 N N . ARG A 1 92 ? 32.299 8.455 24.319 1.00 51.75 92 ARG A N 1
ATOM 683 C CA . ARG A 1 92 ? 31.439 9.547 23.856 1.00 51.75 92 ARG A CA 1
ATOM 684 C C . ARG A 1 92 ? 31.776 9.812 22.391 1.00 51.75 92 ARG A C 1
ATOM 686 O O . ARG A 1 92 ? 32.749 10.499 22.099 1.00 51.75 92 ARG A O 1
ATOM 693 N N . ILE A 1 93 ? 30.984 9.266 21.475 1.00 49.84 93 ILE A N 1
ATOM 694 C CA . ILE A 1 93 ? 30.898 9.809 20.122 1.00 49.84 93 ILE A CA 1
ATOM 695 C C . ILE A 1 93 ? 29.983 11.022 20.249 1.00 49.84 93 ILE A C 1
ATOM 697 O O . ILE A 1 93 ? 28.769 10.929 20.101 1.00 49.84 93 ILE A O 1
ATOM 701 N N . THR A 1 94 ? 30.553 12.167 20.618 1.00 59.22 94 THR A N 1
ATOM 702 C CA . THR A 1 94 ? 29.864 13.438 20.421 1.00 59.22 94 THR A CA 1
ATOM 703 C C . THR A 1 94 ? 29.874 13.690 18.918 1.00 59.22 94 THR A C 1
ATOM 705 O O . THR A 1 94 ? 30.821 14.268 18.388 1.00 59.22 94 THR A O 1
ATOM 708 N N . SER A 1 95 ? 28.857 13.220 18.195 1.00 45.75 95 SER A N 1
ATOM 709 C CA . SER A 1 95 ? 28.553 13.822 16.902 1.00 45.75 95 SER A CA 1
ATOM 710 C C . SER A 1 95 ? 28.091 15.242 17.208 1.00 45.75 95 SER A C 1
ATOM 712 O O . SER A 1 95 ? 26.960 15.469 17.632 1.00 45.75 95 SER A O 1
ATOM 714 N N . SER A 1 96 ? 29.029 16.176 17.098 1.00 55.09 96 SER A N 1
ATOM 715 C CA . SER A 1 96 ? 28.812 17.610 17.171 1.00 55.09 96 SER A CA 1
ATOM 716 C C . SER A 1 96 ? 27.766 17.998 16.130 1.00 55.09 96 SER A C 1
ATOM 718 O O . SER A 1 96 ? 28.087 18.214 14.962 1.00 55.09 96 SER A O 1
ATOM 720 N N . TRP A 1 97 ? 26.503 18.066 16.539 1.00 47.59 97 TRP A N 1
ATOM 721 C CA . TRP A 1 97 ? 25.507 18.828 15.808 1.00 47.59 97 TRP A CA 1
ATOM 722 C C . TRP A 1 97 ? 25.859 20.295 16.032 1.00 47.59 97 TRP A C 1
ATOM 724 O O . TRP A 1 97 ? 25.488 20.892 17.037 1.00 47.59 97 TRP A O 1
ATOM 734 N N . THR A 1 98 ? 26.672 20.853 15.141 1.00 64.62 98 THR A N 1
ATOM 735 C CA . THR A 1 98 ? 26.878 22.294 15.056 1.00 64.62 98 THR A CA 1
ATOM 736 C C . THR A 1 98 ? 25.628 22.901 14.417 1.00 64.62 98 THR A C 1
ATOM 738 O O . THR A 1 98 ? 25.293 22.562 13.278 1.00 64.62 98 THR A O 1
ATOM 741 N N . PRO A 1 99 ? 24.904 23.801 15.102 1.00 42.66 99 PRO A N 1
ATOM 742 C CA . PRO A 1 99 ? 23.995 24.703 14.425 1.00 42.66 99 PRO A CA 1
ATOM 743 C C . PRO A 1 99 ? 24.848 25.581 13.514 1.00 42.66 99 PRO A C 1
ATOM 745 O O . PRO A 1 99 ? 25.755 26.284 13.960 1.00 42.66 99 PRO A O 1
ATOM 748 N N . ARG A 1 100 ? 24.588 25.482 12.216 1.00 44.22 100 ARG A N 1
ATOM 749 C CA . ARG A 1 100 ? 25.140 26.347 11.182 1.00 44.22 100 ARG A CA 1
ATOM 750 C C . ARG A 1 100 ? 24.819 27.807 11.529 1.00 44.22 100 ARG A C 1
ATOM 752 O O . ARG A 1 100 ? 23.688 28.235 11.356 1.00 44.22 100 ARG A O 1
ATOM 759 N N . SER A 1 101 ? 25.831 28.503 12.039 1.00 47.34 101 SER A N 1
ATOM 760 C CA . SER A 1 101 ? 26.160 29.915 11.814 1.00 47.34 101 SER A CA 1
ATOM 761 C C . SER A 1 101 ? 25.024 30.950 11.912 1.00 47.34 101 SER A C 1
ATOM 763 O O . SER A 1 101 ? 24.231 31.116 10.996 1.00 47.34 101 SER A O 1
ATOM 765 N N . GLU A 1 102 ? 25.074 31.722 13.002 1.00 46.56 102 GLU A N 1
ATOM 766 C CA . GLU A 1 102 ? 25.237 33.184 12.957 1.00 46.56 102 GLU A CA 1
ATOM 767 C C . GLU A 1 102 ? 24.235 33.997 12.109 1.00 46.56 102 GLU A C 1
ATOM 769 O O . GLU A 1 102 ? 24.385 34.134 10.901 1.00 46.56 102 GLU A O 1
ATOM 774 N N . CYS A 1 103 ? 23.277 34.657 12.773 1.00 38.03 103 CYS A N 1
ATOM 775 C CA . CYS A 1 103 ? 22.705 35.922 12.304 1.00 38.03 103 CYS A CA 1
ATOM 776 C C . CYS A 1 103 ? 22.364 36.829 13.502 1.00 38.03 103 CYS A C 1
ATOM 778 O O . CYS A 1 103 ? 21.385 36.622 14.210 1.00 38.03 103 CYS A O 1
ATOM 780 N N . ALA A 1 104 ? 23.218 37.839 13.680 1.00 49.72 104 ALA A N 1
ATOM 781 C CA . ALA A 1 104 ? 22.967 39.150 14.281 1.00 49.72 104 ALA A CA 1
ATOM 782 C C . ALA A 1 104 ? 22.485 39.229 15.745 1.00 49.72 104 ALA A C 1
ATOM 784 O O . ALA A 1 104 ? 21.306 39.366 16.062 1.00 49.72 104 ALA A O 1
ATOM 785 N N . HIS A 1 105 ? 23.471 39.332 16.633 1.00 48.19 105 HIS A N 1
ATOM 786 C CA . HIS A 1 105 ? 23.360 40.002 17.923 1.00 48.19 105 HIS A CA 1
ATOM 787 C C . HIS A 1 105 ? 23.174 41.518 17.683 1.00 48.19 105 HIS A C 1
ATOM 789 O O . HIS A 1 105 ? 24.127 42.208 17.322 1.00 48.19 105 HIS A O 1
ATOM 795 N N . LEU A 1 106 ? 21.965 42.058 17.863 1.00 60.16 106 LEU A N 1
ATOM 796 C CA . LEU A 1 106 ? 21.782 43.500 18.070 1.00 60.16 106 LEU A CA 1
ATOM 797 C C . LEU A 1 106 ? 21.932 43.792 19.570 1.00 60.16 106 LEU A C 1
ATOM 799 O O . LEU A 1 106 ? 21.125 43.290 20.355 1.00 60.16 106 LEU A O 1
ATOM 803 N N . PRO A 1 107 ? 22.912 44.601 20.012 1.00 60.62 107 PRO A N 1
ATOM 804 C CA . PRO A 1 107 ? 22.948 45.024 21.402 1.00 60.62 107 PRO A CA 1
ATOM 805 C C . PRO A 1 107 ? 21.843 46.066 21.664 1.00 60.62 107 PRO A C 1
ATOM 807 O O . PRO A 1 107 ? 21.639 46.967 20.842 1.00 60.62 107 PRO A O 1
ATOM 810 N N . PRO A 1 108 ? 21.147 46.018 22.815 1.00 57.44 108 PRO A N 1
ATOM 811 C CA . PRO A 1 108 ? 20.216 47.073 23.186 1.00 57.44 108 PRO A CA 1
ATOM 812 C C . PRO A 1 108 ? 21.001 48.353 23.501 1.00 57.44 108 PRO A C 1
ATOM 814 O O . PRO A 1 108 ? 21.792 48.394 24.448 1.00 57.44 108 PRO A O 1
ATOM 817 N N . LYS A 1 109 ? 20.770 49.424 22.731 1.00 53.72 109 LYS A N 1
ATOM 818 C CA . LYS A 1 109 ? 21.232 50.771 23.091 1.00 53.72 109 LYS A CA 1
ATOM 819 C C . LYS A 1 109 ? 20.504 51.194 24.369 1.00 53.72 109 LYS A C 1
ATOM 821 O O . LYS A 1 109 ? 19.354 51.621 24.325 1.00 53.72 109 LYS A O 1
ATOM 826 N N . ARG A 1 110 ? 21.166 51.050 25.519 1.00 52.72 110 ARG A N 1
ATOM 827 C CA . ARG A 1 110 ? 20.731 51.688 26.764 1.00 52.72 110 ARG A CA 1
ATOM 828 C C . ARG A 1 110 ? 20.893 53.196 26.605 1.00 52.72 110 ARG A C 1
ATOM 830 O O . ARG A 1 110 ? 22.011 53.698 26.556 1.00 52.72 110 ARG A O 1
ATOM 837 N N . LEU A 1 111 ? 19.764 53.888 26.533 1.00 55.72 111 LEU A N 1
ATOM 838 C CA . LEU A 1 111 ? 19.659 55.325 26.730 1.00 55.72 111 LEU A CA 1
ATOM 839 C C . LEU A 1 111 ? 19.967 55.627 28.208 1.00 55.72 111 LEU A C 1
ATOM 841 O O . LEU A 1 111 ? 19.300 55.094 29.097 1.00 55.72 111 LEU A O 1
ATOM 845 N N . ARG A 1 112 ? 20.982 56.449 28.482 1.00 48.50 112 ARG A N 1
ATOM 846 C CA . ARG A 1 112 ? 21.166 57.100 29.785 1.00 48.50 112 ARG A CA 1
ATOM 847 C C . ARG A 1 112 ? 21.558 58.562 29.567 1.00 48.50 112 ARG A C 1
ATOM 849 O O . ARG A 1 112 ? 22.606 58.794 28.981 1.00 48.50 112 ARG A O 1
ATOM 856 N N . MET A 1 113 ? 20.688 59.419 30.113 1.00 53.53 113 MET A N 1
ATOM 857 C CA . MET A 1 113 ? 20.787 60.842 30.490 1.00 53.53 113 MET A CA 1
ATOM 858 C C . MET A 1 113 ? 21.244 61.842 29.432 1.00 53.53 113 MET A C 1
ATOM 860 O O . MET A 1 113 ? 22.430 61.822 29.054 1.00 53.53 113 MET A O 1
#